Protein AF-A0A3C0UX83-F1 (afdb_monomer)

Solvent-accessible surface area (backbone atoms only — not comparable to full-atom values): 5656 Å² total; per-residue (Å²): 110,67,56,58,52,51,41,58,66,51,49,77,56,86,41,76,68,39,52,52,53,41,33,50,54,36,26,53,52,49,40,54,51,51,35,50,49,38,48,73,74,47,34,66,33,89,90,74,74,39,68,39,54,90,44,75,68,34,50,53,49,38,46,64,64,41,48,67,52,30,54,52,48,31,52,49,47,48,51,53,46,47,51,54,56,48,47,49,53,55,46,38,75,76,37,68,84,67,58,73,77,130

Sequence (102 aa):
ALVVLLGNVLLKKVSLKNIVVASIAAAVTHWVLSDFTVWLSGGTDIRTQLPLSRDWAGLQQALAQGFPFMRNFLAGTLAYGALFFGGFELLKVRFPQLSVVK

Foldseek 3Di:
DVLVVLCVVQVPPPDPVSLLVSLLVSLVVCLLVVLVVCLVVQHAQPVPRHRQPNDPVSSVSSSVVSVVVSVVSSVVSVVVCCCVVVVVVVVCVVDVVPPPDD

Mean predicted aligned error: 10.7 Å

Nearest PDB structures (foldseek):
  7vae-assembly1_A  TM=2.482E-01  e=7.580E+00  Bos taurus

Secondary structure (DSSP, 8-state):
-HHHHHHHHHTTS--HHHHHHHHHHHHHHHHHHHHHHHHHTTPBPTTTSSBPPSSHHHHHHHHHHHHHHHHHHHHHHHHHHIIIIIHHHHHHHH-GGGS---

Radius of gyration: 18.35 Å; Cα contacts (8 Å, |Δi|>4): 73; chains: 1; bounding box: 38×21×50 Å

Structure (mmCIF, N/CA/C/O backbone):
data_AF-A0A3C0UX83-F1
#
_entry.id   AF-A0A3C0UX83-F1
#
loop_
_atom_site.group_PDB
_atom_site.id
_atom_site.type_symbol
_atom_site.label_atom_id
_atom_site.label_alt_id
_atom_site.label_comp_id
_atom_site.label_asym_id
_atom_site.label_entity_id
_atom_site.label_seq_id
_atom_site.pdbx_PDB_ins_code
_atom_site.Cartn_x
_atom_site.Cartn_y
_atom_site.Cartn_z
_atom_site.occupancy
_atom_site.B_iso_or_equiv
_atom_site.auth_seq_id
_atom_site.auth_comp_id
_atom_site.auth_asym_id
_atom_site.auth_atom_id
_atom_site.pdbx_PDB_model_num
ATOM 1 N N . ALA A 1 1 ? -10.718 -3.142 -6.267 1.00 54.81 1 ALA A N 1
ATOM 2 C CA . ALA A 1 1 ? -11.595 -4.205 -5.720 1.00 54.81 1 ALA A CA 1
ATOM 3 C C . ALA A 1 1 ? -10.822 -5.311 -4.985 1.00 54.81 1 ALA A C 1
ATOM 5 O O . ALA A 1 1 ? -11.191 -5.627 -3.863 1.00 54.81 1 ALA A O 1
ATOM 6 N N . LEU A 1 2 ? -9.731 -5.863 -5.543 1.00 58.09 2 LEU A N 1
ATOM 7 C CA . LEU A 1 2 ? -8.960 -6.955 -4.911 1.00 58.09 2 LEU A CA 1
ATOM 8 C C . LEU A 1 2 ? -8.382 -6.622 -3.525 1.00 58.09 2 LEU A C 1
ATOM 10 O O . LEU A 1 2 ? -8.492 -7.425 -2.607 1.00 58.09 2 LEU A O 1
ATOM 14 N N . VAL A 1 3 ? -7.833 -5.418 -3.349 1.00 61.16 3 VAL A N 1
ATOM 15 C CA . VAL A 1 3 ? -7.309 -4.956 -2.050 1.00 61.16 3 VAL A CA 1
ATOM 16 C C . VAL A 1 3 ? -8.411 -4.879 -0.985 1.00 61.16 3 VAL A C 1
ATOM 18 O O . VAL A 1 3 ? -8.192 -5.227 0.170 1.00 61.16 3 VAL A O 1
ATOM 21 N N . VAL A 1 4 ? -9.625 -4.494 -1.389 1.00 59.34 4 VAL A N 1
ATOM 22 C CA . VAL A 1 4 ? -10.798 -4.429 -0.507 1.00 59.34 4 VAL A CA 1
ATOM 23 C C . VAL A 1 4 ? -11.273 -5.834 -0.132 1.00 59.34 4 VAL A C 1
ATOM 25 O O . VAL A 1 4 ? -11.608 -6.064 1.023 1.00 59.34 4 VAL A O 1
ATOM 28 N N . LEU A 1 5 ? -11.240 -6.789 -1.067 1.00 61.25 5 LEU A N 1
ATOM 29 C CA . LEU A 1 5 ? -11.548 -8.201 -0.804 1.00 61.25 5 LEU A CA 1
ATOM 30 C C . LEU A 1 5 ? -10.530 -8.851 0.144 1.00 61.25 5 LEU A C 1
ATOM 32 O O . LEU A 1 5 ? -10.930 -9.512 1.100 1.00 61.25 5 LEU A O 1
ATOM 36 N N . LEU A 1 6 ? -9.232 -8.614 -0.069 1.00 60.62 6 LEU A N 1
ATOM 37 C CA . LEU A 1 6 ? -8.170 -9.060 0.839 1.00 60.62 6 LEU A CA 1
ATOM 38 C C . LEU A 1 6 ? -8.352 -8.461 2.235 1.00 60.62 6 LEU A C 1
ATOM 40 O O . LEU A 1 6 ? -8.313 -9.192 3.223 1.00 60.62 6 LEU A O 1
ATOM 44 N N . GLY A 1 7 ? -8.637 -7.160 2.318 1.00 59.19 7 GLY A N 1
ATOM 45 C CA . GLY A 1 7 ? -8.979 -6.500 3.575 1.00 59.19 7 GLY A CA 1
ATOM 46 C C . GLY A 1 7 ? -10.189 -7.142 4.256 1.00 59.19 7 GLY A C 1
ATOM 47 O O . GLY A 1 7 ? -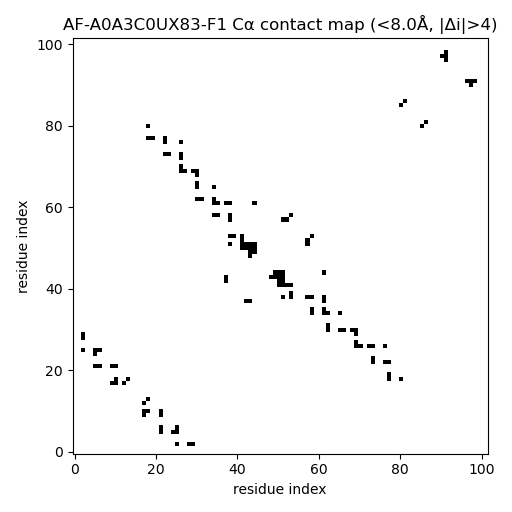10.120 -7.456 5.438 1.00 59.19 7 GLY A O 1
ATOM 48 N N . ASN A 1 8 ? -11.265 -7.420 3.518 1.00 61.69 8 ASN A N 1
ATOM 49 C CA . ASN A 1 8 ? -12.494 -8.005 4.062 1.00 61.69 8 ASN A CA 1
ATOM 50 C C . ASN A 1 8 ? -12.274 -9.425 4.624 1.00 61.69 8 ASN A C 1
ATOM 52 O O . ASN A 1 8 ? -12.797 -9.774 5.681 1.00 61.69 8 ASN A O 1
ATOM 56 N N . VAL A 1 9 ? -11.436 -10.232 3.962 1.00 60.78 9 VAL A N 1
ATOM 57 C CA . VAL A 1 9 ? -11.103 -11.591 4.419 1.00 60.78 9 VAL A CA 1
ATOM 58 C C . VAL A 1 9 ? -10.133 -11.573 5.609 1.00 60.78 9 VAL A C 1
ATOM 60 O O . VAL A 1 9 ? -10.354 -12.305 6.577 1.00 60.78 9 VAL A O 1
ATOM 63 N N . LEU A 1 10 ? -9.091 -10.731 5.585 1.00 58.94 10 LEU A N 1
ATOM 64 C CA . LEU A 1 10 ? -8.071 -10.670 6.647 1.00 58.94 10 LEU A CA 1
ATOM 65 C C . LEU A 1 10 ? -8.515 -9.900 7.906 1.00 58.94 10 LEU A C 1
ATOM 67 O O . LEU A 1 10 ? -8.036 -10.202 9.005 1.00 58.94 10 LEU A O 1
ATOM 71 N N . LEU A 1 11 ? -9.435 -8.938 7.781 1.00 59.16 11 LEU A N 1
ATOM 72 C CA . LEU A 1 11 ? -9.930 -8.114 8.895 1.00 59.16 11 LEU A CA 1
ATOM 73 C C . LEU A 1 11 ? -11.146 -8.710 9.621 1.00 59.16 11 LEU A C 1
ATOM 75 O O . LEU A 1 11 ? -11.692 -8.058 10.508 1.00 59.16 11 LEU A O 1
ATOM 79 N N . LYS A 1 12 ? -11.530 -9.969 9.344 1.00 59.47 12 LYS A N 1
ATOM 80 C CA . LYS A 1 12 ? -12.558 -10.692 10.129 1.00 59.47 12 LYS A C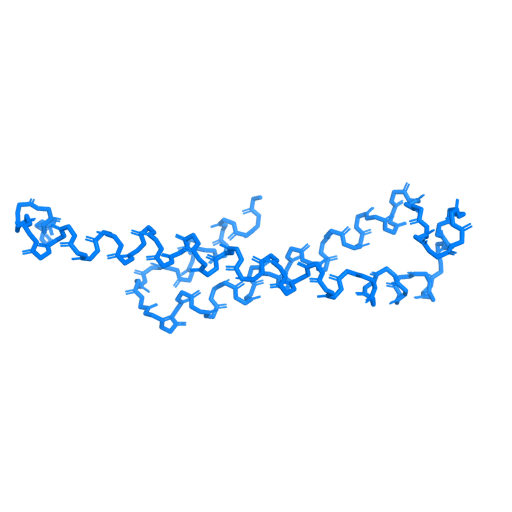A 1
ATOM 81 C C . LYS A 1 12 ? -12.282 -10.684 11.641 1.00 59.47 12 LYS A C 1
ATOM 83 O O . LYS A 1 12 ? -13.215 -10.714 12.436 1.00 59.47 12 LYS A O 1
ATOM 88 N N . LYS A 1 13 ? -11.007 -10.625 12.039 1.00 58.94 13 LYS A N 1
ATOM 89 C CA . LYS A 1 13 ? -10.575 -10.231 13.385 1.00 58.94 13 LYS A CA 1
ATOM 90 C C . LYS A 1 13 ? -9.672 -9.010 13.266 1.00 58.94 13 LYS A C 1
ATOM 92 O O . LYS A 1 13 ? -8.544 -9.115 12.787 1.00 58.94 13 LYS A O 1
ATOM 97 N N . VAL A 1 14 ? -10.164 -7.866 13.726 1.00 63.97 14 VAL A N 1
ATOM 98 C CA . VAL A 1 14 ? -9.382 -6.631 13.800 1.00 63.97 14 VAL A CA 1
ATOM 99 C C . VAL A 1 14 ? -8.348 -6.796 14.916 1.00 63.97 14 VAL A C 1
ATOM 101 O O . VAL A 1 14 ? -8.672 -6.741 16.097 1.00 63.97 14 VAL A O 1
ATOM 104 N N . SER A 1 15 ? -7.101 -7.076 14.539 1.00 70.62 15 SER A N 1
ATOM 10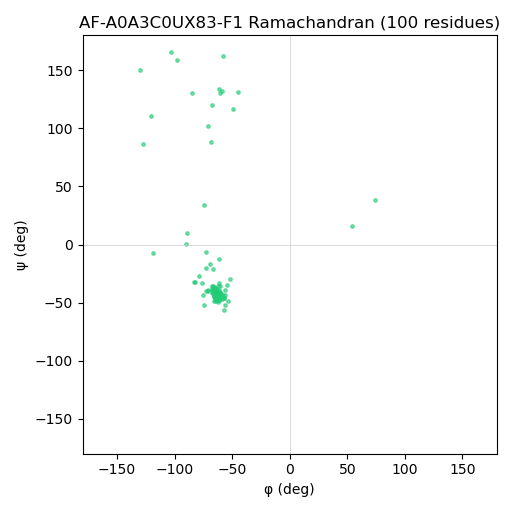5 C CA . SER A 1 15 ? -5.949 -7.113 15.444 1.00 70.62 15 SER A CA 1
ATOM 106 C C . SER A 1 15 ? -4.827 -6.271 14.849 1.00 70.62 15 SER A C 1
ATOM 108 O O . SER A 1 15 ? -4.702 -6.187 13.626 1.00 70.62 15 SER A O 1
ATOM 110 N N . LEU A 1 16 ? -3.981 -5.679 15.694 1.00 70.94 16 LEU A N 1
ATOM 111 C CA . LEU A 1 16 ? -2.853 -4.859 15.238 1.00 70.94 16 LEU A CA 1
ATOM 112 C C . LEU A 1 16 ? -1.930 -5.648 14.287 1.00 70.94 16 LEU A C 1
ATOM 114 O O . LEU A 1 16 ? -1.513 -5.132 13.254 1.00 70.94 16 LEU A O 1
ATOM 118 N N . LYS A 1 17 ? -1.704 -6.941 14.572 1.00 74.31 17 LYS A N 1
ATOM 119 C CA . LYS A 1 17 ? -0.982 -7.864 13.680 1.00 74.31 17 LYS A CA 1
ATOM 120 C C . LYS A 1 17 ? -1.694 -8.044 12.338 1.00 74.31 17 LYS A C 1
ATOM 122 O O . LYS A 1 17 ? -1.050 -7.949 11.298 1.00 74.31 17 LYS A O 1
ATOM 127 N N . ASN A 1 18 ? -3.004 -8.281 12.350 1.00 76.50 18 ASN A N 1
ATOM 128 C CA . ASN A 1 18 ? -3.782 -8.487 11.127 1.00 76.50 18 ASN A CA 1
ATOM 129 C C . ASN A 1 18 ? -3.809 -7.225 10.261 1.00 76.50 18 ASN A C 1
ATOM 131 O O . ASN A 1 18 ? -3.707 -7.340 9.046 1.00 76.50 18 ASN A O 1
ATOM 135 N N . ILE A 1 19 ? -3.886 -6.038 10.869 1.00 75.69 19 ILE A N 1
ATOM 136 C CA . ILE A 1 19 ? -3.847 -4.755 10.155 1.00 75.69 19 ILE A CA 1
ATOM 137 C C . ILE A 1 19 ? -2.498 -4.574 9.457 1.00 75.69 19 ILE A C 1
ATOM 139 O O . ILE A 1 19 ? -2.468 -4.208 8.283 1.00 75.69 19 ILE A O 1
ATOM 143 N N . VAL A 1 20 ? -1.387 -4.874 10.137 1.00 79.69 20 VAL A N 1
ATOM 144 C CA . VAL A 1 20 ? -0.045 -4.768 9.543 1.00 79.69 20 VAL A CA 1
ATOM 145 C C . VAL A 1 20 ? 0.121 -5.764 8.394 1.00 79.69 20 VAL A C 1
ATOM 147 O O . VAL A 1 20 ? 0.519 -5.369 7.300 1.00 79.69 20 VAL A O 1
ATOM 150 N N . VAL A 1 21 ? -0.247 -7.032 8.596 1.00 79.81 21 VAL A N 1
ATOM 151 C CA . VAL A 1 21 ? -0.153 -8.068 7.552 1.00 79.81 21 VAL A CA 1
ATOM 152 C C . VAL A 1 21 ? -1.055 -7.742 6.358 1.00 79.81 21 VAL A C 1
ATOM 154 O O . VAL A 1 21 ? -0.609 -7.835 5.216 1.00 79.81 21 VAL A O 1
ATOM 157 N N . ALA A 1 22 ? -2.294 -7.307 6.601 1.00 78.12 22 ALA A N 1
ATOM 158 C CA . ALA A 1 22 ? -3.221 -6.911 5.545 1.00 78.12 22 ALA A CA 1
ATOM 159 C C . ALA A 1 22 ? -2.720 -5.681 4.777 1.00 78.12 22 ALA A C 1
ATOM 161 O O . ALA A 1 22 ? -2.809 -5.663 3.554 1.00 78.12 22 ALA A O 1
ATOM 162 N N . SER A 1 23 ? -2.143 -4.690 5.466 1.00 78.25 23 SER A N 1
ATOM 163 C CA . SER A 1 23 ? -1.561 -3.496 4.835 1.00 78.25 23 SER A CA 1
ATOM 164 C C . SER A 1 23 ? -0.372 -3.846 3.943 1.00 78.25 23 SER A C 1
ATOM 166 O O . SER A 1 23 ? -0.270 -3.330 2.834 1.00 78.25 23 SER A O 1
ATOM 168 N N . ILE A 1 24 ? 0.497 -4.760 4.385 1.00 82.12 24 ILE A N 1
ATOM 169 C CA . ILE A 1 24 ? 1.630 -5.238 3.580 1.00 82.12 24 ILE A CA 1
ATOM 170 C C . ILE A 1 24 ? 1.127 -6.011 2.358 1.00 82.12 24 ILE A C 1
ATOM 172 O O . ILE A 1 24 ? 1.536 -5.712 1.239 1.00 82.12 24 ILE A O 1
ATOM 176 N N . ALA A 1 25 ? 0.207 -6.960 2.545 1.00 81.50 25 ALA A N 1
ATOM 177 C CA . ALA A 1 25 ? -0.358 -7.735 1.442 1.00 81.50 25 ALA A CA 1
ATOM 178 C C . ALA A 1 25 ? -1.073 -6.836 0.417 1.00 81.50 25 ALA A C 1
ATOM 180 O O . ALA A 1 25 ? -0.905 -7.012 -0.791 1.00 81.50 25 ALA A O 1
ATOM 181 N N . ALA A 1 26 ? -1.825 -5.840 0.894 1.00 78.81 26 ALA A N 1
ATOM 182 C CA . ALA A 1 26 ? -2.468 -4.821 0.075 1.00 78.81 26 ALA A CA 1
ATOM 183 C C . ALA A 1 26 ? -1.451 -3.988 -0.711 1.00 78.81 26 ALA A C 1
ATOM 185 O O . ALA A 1 26 ? -1.615 -3.821 -1.918 1.00 78.81 26 ALA A O 1
ATOM 186 N N . ALA A 1 27 ? -0.399 -3.501 -0.047 1.00 81.94 27 ALA A N 1
ATOM 187 C CA . ALA A 1 27 ? 0.636 -2.687 -0.672 1.00 81.94 27 ALA A CA 1
ATOM 188 C C . ALA A 1 27 ? 1.405 -3.458 -1.746 1.00 81.94 27 ALA A C 1
ATOM 190 O O . ALA A 1 27 ? 1.578 -2.939 -2.844 1.00 81.94 27 ALA A O 1
ATOM 191 N N . VAL A 1 28 ? 1.796 -4.706 -1.472 1.00 82.25 28 VAL A N 1
ATOM 192 C CA . VAL A 1 28 ? 2.488 -5.562 -2.449 1.00 82.25 28 VAL A CA 1
ATOM 193 C C . VAL A 1 28 ? 1.579 -5.878 -3.635 1.00 82.25 28 VAL A C 1
ATOM 195 O O . VAL A 1 28 ? 1.996 -5.746 -4.780 1.00 82.25 28 VAL A O 1
ATOM 198 N N . THR A 1 29 ? 0.319 -6.240 -3.381 1.00 81.81 29 THR A N 1
ATOM 199 C CA . THR A 1 29 ? -0.643 -6.549 -4.451 1.00 81.81 29 THR A CA 1
ATOM 200 C C . THR A 1 29 ? -0.909 -5.327 -5.328 1.00 81.81 29 THR A C 1
ATOM 202 O O . THR A 1 29 ? -0.907 -5.440 -6.550 1.00 81.81 29 THR A O 1
ATOM 205 N N . HIS A 1 30 ? -1.117 -4.156 -4.717 1.00 81.56 30 HIS A N 1
ATOM 206 C CA . HIS A 1 30 ? -1.335 -2.905 -5.439 1.00 81.56 30 HIS A CA 1
ATOM 207 C C . HIS A 1 30 ? -0.096 -2.488 -6.232 1.00 81.56 30 HIS A C 1
ATOM 209 O O . HIS A 1 30 ? -0.232 -2.075 -7.377 1.00 81.56 30 HIS A O 1
ATOM 215 N N . TRP A 1 31 ? 1.095 -2.608 -5.643 1.00 80.88 31 TRP A N 1
ATOM 216 C CA . TRP A 1 31 ? 2.365 -2.317 -6.306 1.00 80.88 31 TRP A CA 1
ATOM 217 C C . TRP A 1 31 ? 2.526 -3.168 -7.567 1.00 80.88 31 TRP A C 1
ATOM 219 O O . TRP A 1 31 ? 2.573 -2.628 -8.667 1.00 80.88 31 TRP A O 1
ATOM 229 N N . VAL A 1 32 ? 2.447 -4.494 -7.432 1.00 81.31 32 VAL A N 1
ATOM 230 C CA . VAL A 1 32 ? 2.585 -5.414 -8.570 1.00 81.31 32 VAL A CA 1
ATOM 231 C C . VAL A 1 32 ? 1.538 -5.132 -9.650 1.00 81.31 32 VAL A C 1
ATOM 233 O O . VAL A 1 32 ? 1.890 -5.074 -10.823 1.00 81.31 32 VAL A O 1
ATOM 236 N N . LEU A 1 33 ? 0.270 -4.912 -9.285 1.00 81.69 33 LEU A N 1
ATOM 237 C CA . LEU A 1 33 ? -0.792 -4.602 -10.252 1.00 81.69 33 LEU A CA 1
ATOM 238 C C . LEU A 1 33 ? -0.592 -3.255 -10.953 1.00 81.69 33 LEU A C 1
ATOM 240 O O . LEU A 1 33 ? -0.805 -3.174 -12.163 1.00 81.69 33 LEU A O 1
ATOM 244 N N . SER A 1 34 ? -0.208 -2.206 -10.221 1.00 78.88 34 SER A N 1
ATOM 245 C CA . SER A 1 34 ? 0.053 -0.887 -10.802 1.00 78.88 34 SER A CA 1
ATOM 246 C C . SER A 1 34 ? 1.211 -0.950 -11.790 1.00 78.88 34 SER A C 1
ATOM 248 O O . SER A 1 34 ? 1.036 -0.518 -12.927 1.00 78.88 34 SER A O 1
ATOM 250 N N . ASP A 1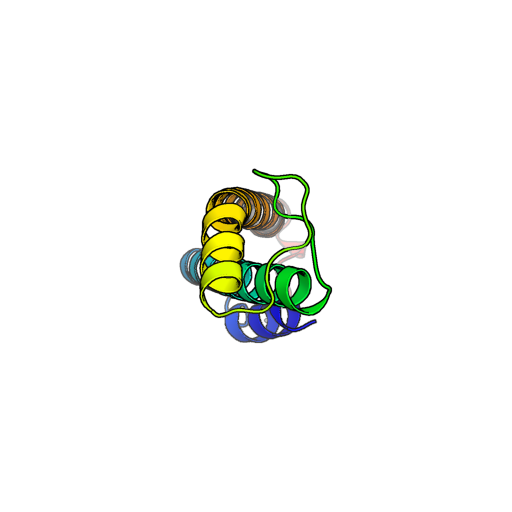 35 ? 2.343 -1.541 -11.407 1.00 81.12 35 ASP A N 1
ATOM 251 C CA . ASP A 1 35 ? 3.519 -1.633 -12.278 1.00 81.12 35 ASP A CA 1
ATOM 252 C C . ASP A 1 35 ? 3.279 -2.544 -13.490 1.00 81.12 35 ASP A C 1
ATOM 254 O O . ASP A 1 35 ? 3.675 -2.198 -14.604 1.00 81.12 35 ASP A O 1
ATOM 258 N N . PHE A 1 36 ? 2.536 -3.648 -13.329 1.00 78.69 36 PHE A N 1
ATOM 259 C CA . PHE A 1 36 ? 2.087 -4.454 -14.472 1.00 78.69 36 PHE A CA 1
ATOM 260 C C . PHE A 1 36 ? 1.177 -3.666 -15.414 1.00 78.69 36 PHE A C 1
ATOM 262 O O . PHE A 1 36 ? 1.304 -3.792 -16.629 1.00 78.69 36 PHE A O 1
ATOM 269 N N . THR A 1 37 ? 0.263 -2.856 -14.874 1.00 75.94 37 THR A N 1
ATOM 270 C CA . THR A 1 37 ? -0.658 -2.047 -15.686 1.00 75.94 37 THR A CA 1
ATOM 271 C C . THR A 1 37 ? 0.100 -0.973 -16.461 1.00 75.94 37 THR A C 1
ATOM 273 O O . THR A 1 37 ? -0.183 -0.781 -17.640 1.00 75.94 37 THR A O 1
ATOM 276 N N . VAL A 1 38 ? 1.083 -0.317 -15.833 1.00 73.25 38 VAL A N 1
ATOM 277 C CA . VAL A 1 38 ? 1.964 0.677 -16.471 1.00 73.25 38 VAL A CA 1
ATOM 278 C C . VAL A 1 38 ? 2.805 0.033 -17.574 1.00 73.25 38 VAL A C 1
ATOM 280 O O . VAL A 1 38 ? 2.928 0.595 -18.659 1.00 73.25 38 VAL A O 1
ATOM 283 N N . TRP A 1 39 ? 3.336 -1.168 -17.351 1.00 71.75 39 TRP A N 1
ATOM 284 C CA . TRP A 1 39 ? 4.061 -1.903 -18.389 1.00 71.75 39 TRP A CA 1
ATOM 285 C C . TRP A 1 39 ? 3.149 -2.310 -19.560 1.00 71.75 39 TRP A C 1
ATOM 287 O O . TRP A 1 39 ? 3.496 -2.106 -20.726 1.00 71.75 39 TRP A O 1
ATOM 297 N N . LEU A 1 40 ? 1.942 -2.817 -19.277 1.00 72.50 40 LEU A N 1
ATOM 298 C CA . LEU A 1 40 ? 0.996 -3.252 -20.310 1.00 72.50 40 LEU A CA 1
ATOM 299 C C . LEU A 1 40 ? 0.466 -2.073 -21.147 1.00 72.50 40 LEU A C 1
ATOM 301 O O . LEU A 1 40 ? 0.340 -2.180 -22.374 1.00 72.50 40 LEU A O 1
ATOM 305 N N . SER A 1 41 ? 0.193 -0.936 -20.497 1.00 71.38 41 SER A N 1
ATOM 306 C CA . SER A 1 41 ? -0.316 0.281 -21.139 1.00 71.38 41 SER A CA 1
ATOM 307 C C . SER A 1 41 ? 0.730 1.018 -21.981 1.00 71.38 41 SER A C 1
ATOM 309 O O . SER A 1 41 ? 0.365 1.935 -22.713 1.00 71.38 41 SER A O 1
ATOM 311 N N . GLY A 1 42 ? 1.999 0.591 -21.948 1.00 63.75 42 GLY A N 1
ATOM 312 C CA . GLY A 1 42 ? 3.094 1.275 -22.640 1.00 63.75 42 GLY A CA 1
ATOM 313 C C . GLY A 1 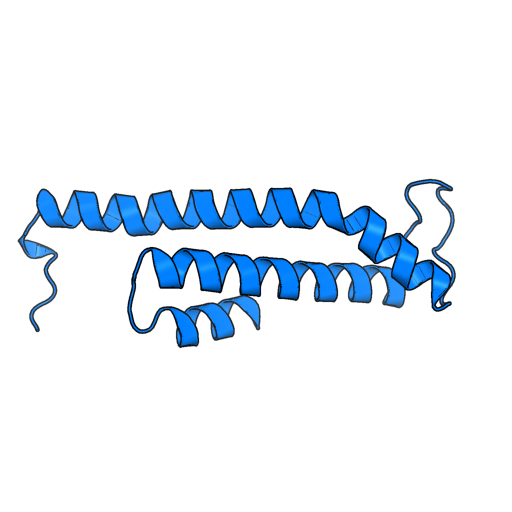42 ? 3.503 2.565 -21.930 1.00 63.75 42 GLY A C 1
ATOM 314 O O . GLY A 1 42 ? 3.764 3.572 -22.585 1.00 63.75 42 GLY A O 1
ATOM 315 N N . GLY A 1 43 ? 3.495 2.546 -20.596 1.00 64.62 43 GLY A N 1
ATOM 316 C CA . GLY A 1 43 ? 3.846 3.679 -19.752 1.00 64.62 43 GLY A CA 1
ATOM 317 C C . GLY A 1 43 ? 5.251 4.214 -20.012 1.00 64.62 43 GLY A C 1
ATOM 318 O O . GLY A 1 43 ? 6.097 3.564 -20.620 1.00 64.62 43 GLY A O 1
ATOM 319 N N . THR A 1 44 ? 5.490 5.437 -19.560 1.00 61.88 44 THR A N 1
ATOM 320 C CA . THR A 1 44 ? 6.736 6.155 -19.817 1.00 61.88 44 THR A CA 1
ATOM 321 C C . THR A 1 44 ? 7.802 5.768 -18.797 1.00 61.88 44 THR A C 1
ATOM 323 O O . THR A 1 44 ? 7.557 5.829 -17.591 1.00 61.88 44 THR A O 1
ATOM 326 N N . ASP A 1 45 ? 9.001 5.423 -19.259 1.00 62.50 45 ASP A N 1
ATOM 327 C CA . ASP A 1 45 ? 10.163 5.295 -18.385 1.00 62.50 45 ASP A CA 1
ATOM 328 C C . ASP A 1 45 ? 10.546 6.680 -17.845 1.00 62.50 45 ASP A C 1
ATOM 330 O O . ASP A 1 45 ? 10.877 7.601 -18.594 1.00 62.50 45 ASP A O 1
ATOM 334 N N . ILE A 1 46 ? 10.522 6.832 -16.523 1.00 63.44 46 ILE A N 1
ATOM 335 C CA . ILE A 1 46 ? 10.790 8.100 -15.834 1.00 63.44 46 ILE A CA 1
ATOM 336 C C . ILE A 1 46 ? 12.258 8.536 -16.026 1.00 63.44 46 ILE A C 1
ATOM 338 O O . ILE A 1 46 ? 12.572 9.720 -15.901 1.00 63.44 46 ILE A O 1
ATOM 342 N N . ARG A 1 47 ? 13.170 7.610 -16.367 1.00 61.44 47 ARG A N 1
ATOM 343 C CA . ARG A 1 47 ? 14.598 7.905 -16.589 1.00 61.44 47 ARG A CA 1
ATOM 344 C C . ARG A 1 47 ? 14.913 8.426 -17.985 1.00 61.44 47 ARG A C 1
ATOM 346 O O . ARG A 1 47 ? 15.852 9.201 -18.136 1.00 61.44 47 ARG A O 1
ATOM 353 N N . THR A 1 48 ? 14.173 7.978 -18.993 1.00 59.31 48 THR A N 1
ATOM 354 C CA . THR A 1 48 ? 14.466 8.268 -20.406 1.00 59.31 48 THR A CA 1
ATOM 355 C C . THR A 1 48 ? 13.349 9.040 -21.110 1.00 59.31 48 THR A C 1
ATOM 357 O O . THR A 1 48 ? 13.544 9.485 -22.236 1.00 59.31 48 THR A O 1
ATOM 360 N N . GLN A 1 49 ? 12.197 9.227 -20.452 1.00 61.03 49 GLN A N 1
ATOM 361 C CA . GLN A 1 49 ? 10.958 9.790 -21.011 1.00 61.03 49 GLN A CA 1
ATOM 362 C C . GLN A 1 49 ? 10.446 9.078 -22.275 1.00 61.03 49 GLN A C 1
ATOM 364 O O . GLN A 1 49 ? 9.584 9.594 -22.986 1.00 61.03 49 GLN A O 1
ATOM 369 N N . LEU A 1 50 ? 10.947 7.874 -22.541 1.00 61.44 50 LEU A N 1
ATOM 370 C CA . LEU A 1 50 ? 10.567 7.046 -23.675 1.00 61.44 50 LEU A CA 1
ATOM 371 C C . LEU A 1 50 ? 9.532 5.997 -23.248 1.00 61.44 50 LEU A C 1
ATOM 373 O O . LEU A 1 50 ? 9.425 5.686 -22.057 1.00 61.44 50 LEU A O 1
ATOM 377 N N . PRO A 1 51 ? 8.757 5.438 -24.195 1.00 60.44 51 PRO A N 1
ATOM 378 C CA . PRO A 1 51 ? 7.868 4.323 -23.902 1.00 60.44 51 PRO A CA 1
ATOM 379 C C . PRO A 1 51 ? 8.686 3.154 -23.355 1.00 60.44 51 PRO A C 1
ATOM 381 O O . PRO A 1 51 ? 9.717 2.787 -23.924 1.00 60.44 51 PRO A O 1
ATOM 384 N N . LEU A 1 52 ? 8.230 2.570 -22.254 1.00 63.50 52 LEU A N 1
ATOM 385 C CA . LEU A 1 52 ? 8.867 1.411 -21.649 1.00 63.50 52 LEU A CA 1
ATOM 386 C C . LEU A 1 52 ? 8.871 0.253 -22.660 1.00 63.50 52 LEU A C 1
ATOM 388 O O . LEU A 1 52 ? 7.831 -0.065 -23.247 1.00 63.50 52 LEU A O 1
ATOM 392 N N . SER A 1 53 ? 10.024 -0.392 -22.868 1.00 63.31 53 SER A N 1
ATOM 393 C CA . SER A 1 53 ? 10.068 -1.572 -23.740 1.00 63.31 53 SER A CA 1
ATOM 394 C C . SER A 1 53 ? 9.164 -2.664 -23.166 1.00 63.31 53 SER A C 1
ATOM 396 O O . SER A 1 53 ? 9.238 -2.976 -21.973 1.00 63.31 53 SER A O 1
ATOM 398 N N . ARG A 1 54 ? 8.337 -3.292 -24.010 1.00 65.38 54 ARG A N 1
ATOM 399 C CA . ARG A 1 54 ? 7.449 -4.413 -23.640 1.00 65.38 54 ARG A CA 1
ATOM 400 C C . ARG A 1 54 ? 8.205 -5.737 -23.451 1.00 65.38 54 ARG A C 1
ATOM 402 O O . ARG A 1 54 ? 7.674 -6.810 -23.712 1.00 65.38 54 ARG A O 1
ATOM 409 N N . ASP A 1 55 ? 9.435 -5.657 -22.960 1.00 74.94 55 ASP A N 1
ATOM 410 C CA . ASP A 1 55 ? 10.286 -6.798 -22.642 1.00 74.94 55 ASP A CA 1
ATOM 411 C C . ASP A 1 55 ? 10.319 -7.053 -21.135 1.00 74.94 55 ASP A C 1
ATOM 413 O O . ASP A 1 55 ? 9.979 -6.190 -20.318 1.00 74.94 55 ASP A O 1
ATOM 417 N N . TRP A 1 56 ? 10.820 -8.231 -20.756 1.00 70.44 56 TRP A N 1
ATOM 418 C CA . TRP A 1 56 ? 11.050 -8.611 -19.359 1.00 70.44 56 TRP A CA 1
ATOM 419 C C . TRP A 1 56 ? 11.920 -7.593 -18.597 1.00 70.44 56 TRP A C 1
ATOM 421 O O . TRP A 1 56 ? 11.675 -7.312 -17.424 1.00 70.44 56 TRP A O 1
ATOM 431 N N . ALA A 1 57 ? 12.889 -6.978 -19.282 1.00 74.56 57 ALA A N 1
ATOM 432 C CA . ALA A 1 57 ? 13.735 -5.927 -18.720 1.00 74.56 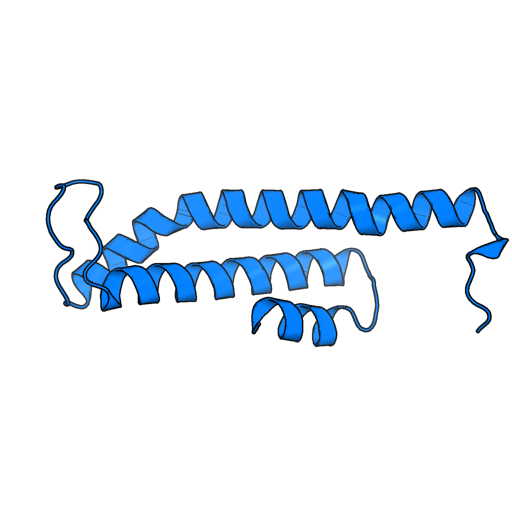57 ALA A CA 1
ATOM 433 C C . ALA A 1 57 ? 12.949 -4.645 -18.379 1.00 74.56 57 ALA A C 1
ATOM 435 O O . ALA A 1 57 ? 13.212 -4.021 -17.350 1.00 74.56 57 ALA A O 1
ATOM 436 N N . GLY A 1 58 ? 11.952 -4.280 -19.195 1.00 71.06 58 GLY A N 1
ATOM 437 C CA . GLY A 1 58 ? 11.072 -3.140 -18.926 1.00 71.06 58 GLY A CA 1
ATOM 438 C C . GLY A 1 58 ? 10.196 -3.379 -17.698 1.00 71.06 58 GLY A C 1
ATOM 439 O O . GLY A 1 58 ? 10.066 -2.499 -16.852 1.00 71.06 58 GLY A O 1
ATOM 440 N N . LEU A 1 59 ? 9.681 -4.601 -17.527 1.00 72.25 59 LEU A N 1
ATOM 441 C CA . LEU A 1 59 ? 8.897 -4.972 -16.345 1.00 72.25 59 LEU A CA 1
ATOM 442 C C . LEU A 1 59 ? 9.728 -4.906 -15.051 1.00 72.25 59 LEU A C 1
ATOM 444 O O . LEU A 1 59 ? 9.261 -4.387 -14.036 1.00 72.25 59 LEU A O 1
ATOM 448 N N . GLN A 1 60 ? 10.980 -5.374 -15.088 1.00 77.38 60 GLN A N 1
ATOM 449 C CA . GLN A 1 60 ? 11.900 -5.250 -13.952 1.00 77.38 60 GLN A CA 1
ATOM 450 C C . GLN A 1 60 ? 12.217 -3.785 -13.617 1.00 77.38 60 GLN A C 1
ATOM 452 O O . GLN A 1 60 ? 12.287 -3.431 -12.439 1.00 77.38 60 GLN A O 1
ATOM 457 N N . GLN A 1 61 ? 12.376 -2.925 -14.629 1.00 76.25 61 GLN A N 1
ATOM 458 C CA . GLN A 1 61 ? 12.572 -1.490 -14.418 1.00 76.25 61 GLN A CA 1
ATOM 459 C C . GLN A 1 61 ? 11.339 -0.813 -13.817 1.00 76.25 61 GLN A C 1
ATOM 461 O O . GLN A 1 61 ? 11.505 -0.053 -12.863 1.00 76.25 61 GLN A O 1
ATOM 466 N N . ALA A 1 62 ? 10.132 -1.106 -14.317 1.00 77.31 62 ALA A N 1
ATOM 467 C CA . ALA A 1 62 ? 8.888 -0.584 -13.748 1.00 77.31 62 ALA A CA 1
ATOM 468 C C . ALA A 1 62 ? 8.783 -0.948 -12.263 1.00 77.31 62 ALA A C 1
ATOM 470 O O . ALA A 1 62 ? 8.716 -0.059 -11.420 1.00 77.31 62 ALA A O 1
ATOM 471 N N . LEU A 1 63 ? 8.944 -2.231 -11.918 1.00 77.62 63 LEU A N 1
ATOM 472 C CA . LEU A 1 63 ? 8.934 -2.683 -10.523 1.00 77.62 63 LEU A CA 1
ATOM 473 C C . LEU A 1 63 ? 9.997 -1.970 -9.669 1.00 77.62 63 LEU A C 1
ATOM 475 O O . LEU A 1 63 ? 9.690 -1.483 -8.579 1.00 77.62 63 LEU A O 1
ATOM 479 N N . ALA A 1 64 ? 11.234 -1.845 -10.155 1.00 80.12 64 ALA A N 1
ATOM 480 C CA . ALA A 1 64 ? 12.291 -1.142 -9.424 1.00 80.12 64 ALA A CA 1
ATOM 481 C C . ALA A 1 64 ? 11.947 0.338 -9.161 1.00 80.12 64 ALA A C 1
ATOM 483 O O . ALA A 1 64 ? 12.271 0.863 -8.092 1.00 80.12 64 ALA A O 1
ATOM 484 N N . GLN A 1 65 ? 11.272 1.001 -10.104 1.00 76.19 65 GLN A N 1
ATOM 485 C CA . GLN A 1 65 ? 10.801 2.383 -9.957 1.00 76.19 65 GLN A CA 1
ATOM 486 C C . GLN A 1 65 ? 9.561 2.489 -9.055 1.00 76.19 65 GLN A C 1
ATOM 488 O O . GLN A 1 65 ? 9.432 3.460 -8.307 1.00 76.19 65 GLN A O 1
ATOM 493 N N . GLY A 1 66 ? 8.685 1.486 -9.064 1.00 75.94 66 GLY A N 1
ATOM 494 C CA . GLY A 1 66 ? 7.503 1.414 -8.208 1.00 75.94 66 GLY A CA 1
ATOM 495 C C . GLY A 1 66 ? 7.814 1.110 -6.737 1.00 75.94 66 GLY A C 1
ATOM 496 O O . GLY A 1 66 ? 7.014 1.435 -5.859 1.00 75.94 66 GLY A O 1
ATOM 497 N N . PHE A 1 67 ? 8.985 0.548 -6.419 1.00 79.06 67 PHE A N 1
ATOM 498 C CA . PHE A 1 67 ? 9.376 0.204 -5.043 1.00 79.06 67 PHE A CA 1
ATOM 499 C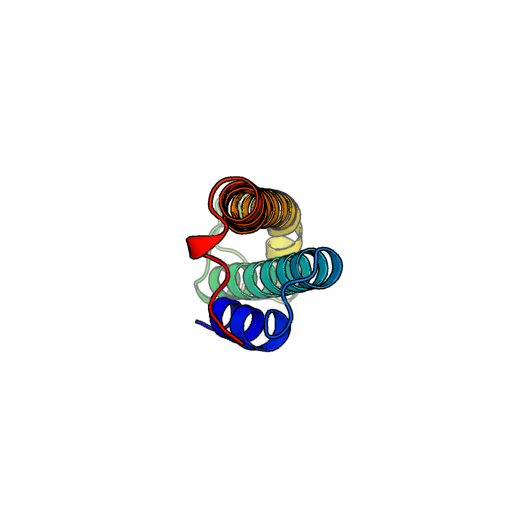 C . PHE A 1 67 ? 9.280 1.372 -4.028 1.00 79.06 67 PHE A C 1
ATOM 501 O O . PHE A 1 67 ? 8.678 1.196 -2.963 1.00 79.06 67 PHE A O 1
ATOM 508 N N . PRO A 1 68 ? 9.803 2.587 -4.300 1.00 79.38 68 PRO A N 1
ATOM 509 C CA . PRO A 1 68 ? 9.579 3.739 -3.421 1.00 79.38 68 PRO A CA 1
ATOM 510 C C . PRO A 1 68 ? 8.094 4.119 -3.290 1.00 79.38 68 PRO A C 1
ATOM 512 O O . PRO A 1 68 ? 7.658 4.522 -2.209 1.00 79.38 68 PRO A O 1
ATOM 515 N N . PHE A 1 69 ? 7.296 3.929 -4.344 1.00 76.56 69 PHE A N 1
ATOM 516 C CA . PHE A 1 69 ? 5.846 4.135 -4.308 1.00 76.56 69 PHE A CA 1
ATOM 517 C C . PHE A 1 69 ? 5.145 3.128 -3.392 1.00 76.56 69 PHE A C 1
ATOM 519 O O . PHE A 1 69 ? 4.285 3.522 -2.604 1.00 76.56 69 PHE A O 1
ATOM 526 N N . MET A 1 70 ? 5.561 1.858 -3.414 1.00 81.44 70 MET A N 1
ATOM 527 C CA . MET A 1 70 ? 5.072 0.826 -2.496 1.00 81.44 70 MET A CA 1
ATOM 528 C C . MET A 1 70 ? 5.286 1.235 -1.034 1.00 81.44 70 MET A C 1
ATOM 530 O O . MET A 1 70 ? 4.378 1.089 -0.216 1.00 81.44 70 MET A O 1
ATOM 534 N N . ARG A 1 71 ? 6.460 1.786 -0.694 1.00 82.44 71 ARG A N 1
ATOM 535 C CA . ARG A 1 71 ? 6.753 2.254 0.672 1.00 82.44 71 ARG A CA 1
ATOM 536 C C . ARG A 1 71 ? 5.821 3.393 1.095 1.00 82.44 71 ARG A C 1
ATOM 538 O O . ARG A 1 71 ? 5.301 3.363 2.210 1.00 82.44 71 ARG A O 1
ATOM 545 N N . ASN A 1 72 ? 5.587 4.362 0.211 1.00 83.94 72 ASN A N 1
ATOM 546 C CA . ASN A 1 72 ? 4.666 5.470 0.476 1.00 83.94 72 ASN A CA 1
ATOM 547 C C . ASN A 1 72 ? 3.220 4.980 0.617 1.00 83.94 72 ASN A C 1
ATOM 549 O O . ASN A 1 72 ? 2.514 5.389 1.538 1.00 83.94 72 ASN A O 1
ATOM 553 N N . PHE A 1 73 ? 2.796 4.054 -0.243 1.00 81.81 73 PHE A N 1
ATOM 554 C CA . PHE A 1 73 ? 1.469 3.450 -0.185 1.00 81.81 73 PHE A CA 1
ATOM 555 C C . PHE A 1 73 ? 1.267 2.639 1.101 1.00 81.81 73 PHE A C 1
ATOM 557 O O . PHE A 1 73 ? 0.226 2.754 1.749 1.00 81.81 73 PHE A O 1
ATOM 564 N N . LEU A 1 74 ? 2.276 1.871 1.524 1.00 82.88 74 LEU A N 1
ATOM 565 C CA . LEU A 1 74 ? 2.255 1.134 2.786 1.00 82.88 74 LEU A CA 1
ATOM 566 C C . LEU A 1 74 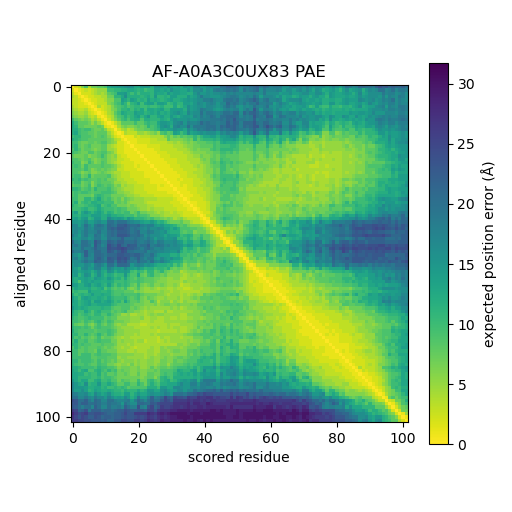? 2.138 2.083 3.984 1.00 82.88 74 LEU A C 1
ATOM 568 O O . LEU A 1 74 ? 1.295 1.865 4.852 1.00 82.88 74 LEU A O 1
ATOM 572 N N . ALA A 1 75 ? 2.947 3.144 4.016 1.00 85.75 75 ALA A N 1
ATOM 573 C CA . ALA A 1 75 ? 2.893 4.150 5.073 1.00 85.75 75 ALA A CA 1
ATOM 574 C C . ALA A 1 75 ? 1.520 4.839 5.126 1.00 85.75 75 ALA A C 1
ATOM 576 O O . ALA A 1 75 ? 0.948 4.969 6.206 1.00 85.75 75 ALA A O 1
ATOM 577 N N . GLY A 1 76 ? 0.957 5.206 3.970 1.00 82.69 76 GLY A N 1
ATOM 578 C CA . GLY A 1 76 ? -0.384 5.783 3.874 1.00 82.69 76 GLY A CA 1
ATOM 579 C C . GLY A 1 76 ? -1.473 4.823 4.352 1.00 82.69 76 GLY A C 1
ATOM 580 O O . GLY A 1 76 ? -2.330 5.217 5.138 1.00 82.69 76 GLY A O 1
ATOM 581 N N . THR A 1 77 ? -1.401 3.551 3.953 1.00 81.94 77 THR A N 1
ATOM 582 C CA . THR A 1 77 ? -2.365 2.513 4.360 1.00 81.94 77 THR A CA 1
ATOM 583 C C . THR A 1 77 ? -2.305 2.255 5.865 1.00 81.94 77 THR A C 1
ATOM 585 O O . THR A 1 77 ? -3.345 2.160 6.513 1.00 81.94 77 THR A O 1
ATOM 588 N N . LEU A 1 78 ? -1.101 2.206 6.445 1.00 83.25 78 LEU A N 1
ATOM 589 C CA . LEU A 1 78 ? -0.914 2.069 7.890 1.00 83.25 78 LEU A CA 1
ATOM 590 C C . LEU A 1 78 ? -1.374 3.312 8.654 1.00 83.25 78 LEU A C 1
ATOM 592 O O . LEU A 1 78 ? -2.019 3.162 9.685 1.00 83.25 78 LEU A O 1
ATOM 596 N N . ALA A 1 79 ? -1.085 4.519 8.161 1.00 86.25 79 ALA A N 1
ATOM 597 C CA . ALA A 1 79 ? -1.523 5.763 8.790 1.00 86.25 79 ALA A CA 1
ATOM 598 C C . ALA A 1 79 ? -3.054 5.884 8.783 1.00 86.25 79 ALA A C 1
ATOM 600 O O . ALA A 1 79 ? -3.650 6.136 9.829 1.00 86.25 79 ALA A O 1
ATOM 601 N N . TYR A 1 80 ? -3.698 5.621 7.641 1.00 82.31 80 TYR A N 1
ATOM 602 C CA . TYR A 1 80 ? -5.159 5.564 7.544 1.00 82.31 80 TYR A CA 1
ATOM 603 C C . TYR A 1 80 ? -5.737 4.462 8.436 1.00 82.31 80 TYR A C 1
ATOM 605 O O . TYR A 1 80 ? -6.681 4.708 9.183 1.00 82.31 80 TYR A O 1
ATOM 613 N N . GLY A 1 81 ? -5.154 3.261 8.410 1.00 80.12 81 GLY A N 1
ATOM 614 C CA . GLY A 1 81 ? -5.574 2.153 9.262 1.00 80.12 81 GLY A CA 1
ATOM 615 C C . GLY A 1 81 ? -5.475 2.497 10.749 1.00 80.12 81 GLY A C 1
ATOM 616 O O . GLY A 1 81 ? -6.430 2.291 11.490 1.00 80.12 81 GLY A O 1
ATOM 617 N N . ALA A 1 82 ? -4.360 3.077 11.190 1.00 81.75 82 ALA A N 1
ATOM 618 C CA . ALA A 1 82 ? -4.167 3.505 12.572 1.00 81.75 82 ALA A CA 1
ATOM 619 C C . ALA A 1 82 ? -5.143 4.618 12.971 1.00 81.75 82 ALA A C 1
ATOM 621 O O . ALA A 1 82 ? -5.694 4.575 14.068 1.00 81.75 82 ALA A O 1
ATOM 622 N N . LEU A 1 83 ? -5.407 5.576 12.081 1.00 85.25 83 LEU A N 1
ATOM 623 C CA . LEU A 1 83 ? -6.359 6.654 12.330 1.00 85.25 83 LEU A CA 1
ATOM 624 C C . LEU A 1 83 ? -7.788 6.116 12.504 1.00 85.25 83 LEU A C 1
ATOM 626 O O . LEU A 1 83 ? -8.450 6.447 13.483 1.00 85.25 83 LEU A O 1
ATOM 630 N N . PHE A 1 84 ? -8.249 5.250 11.598 1.00 81.56 84 PHE A N 1
ATOM 631 C CA . PHE A 1 84 ? -9.607 4.703 11.648 1.00 81.56 84 PHE A CA 1
ATOM 632 C C . PHE A 1 84 ? -9.780 3.641 12.737 1.00 81.56 84 PHE A C 1
ATOM 634 O O . PHE A 1 84 ? -10.681 3.765 13.563 1.00 81.56 84 PHE A O 1
ATOM 641 N N . PHE A 1 85 ? -8.926 2.613 12.784 1.00 77.50 85 PHE A N 1
ATOM 642 C CA . PHE A 1 85 ? -9.040 1.549 13.788 1.00 77.50 85 PHE A CA 1
ATOM 643 C C . PHE A 1 85 ? -8.624 2.026 15.184 1.00 77.50 85 PHE A C 1
ATOM 645 O O . PHE A 1 85 ? -9.292 1.698 16.162 1.00 77.50 85 PHE A O 1
ATOM 652 N N . GLY A 1 86 ? -7.564 2.832 15.293 1.00 78.12 86 GLY A N 1
ATOM 653 C CA . GLY A 1 86 ? -7.127 3.407 16.567 1.00 78.12 86 GLY A CA 1
ATOM 654 C C . GLY A 1 86 ? -8.078 4.488 17.077 1.00 78.12 86 GLY A C 1
ATOM 655 O O . GLY A 1 86 ? -8.410 4.497 18.261 1.00 78.12 86 GLY A O 1
ATOM 656 N N . GLY A 1 87 ? -8.591 5.345 16.188 1.00 82.12 87 GLY A N 1
ATOM 657 C CA . GLY A 1 87 ? -9.645 6.302 16.529 1.00 82.12 87 GLY A CA 1
ATOM 658 C C . GLY A 1 87 ? -10.923 5.609 17.005 1.00 82.12 87 GLY A C 1
ATOM 659 O O . GLY A 1 87 ? -11.513 6.024 18.000 1.00 82.12 87 GLY A O 1
ATOM 660 N N . PHE A 1 88 ? -11.315 4.506 16.362 1.00 76.62 88 PHE A N 1
ATOM 661 C CA . PHE A 1 88 ? -12.479 3.719 16.772 1.00 76.62 88 PHE A CA 1
ATOM 662 C C . PHE A 1 88 ? -12.297 3.044 18.142 1.00 76.62 88 PHE A C 1
ATOM 664 O O . PHE A 1 88 ? -13.222 3.056 18.953 1.00 76.62 88 PHE A O 1
ATOM 671 N N . GLU A 1 89 ? -11.109 2.512 18.445 1.00 75.56 89 GLU A N 1
ATOM 672 C CA . GLU A 1 89 ? -10.793 1.977 19.779 1.00 75.56 89 GLU A CA 1
ATOM 673 C C . GLU A 1 89 ? -10.796 3.072 20.864 1.00 75.56 89 GLU A C 1
ATOM 675 O O . GLU A 1 89 ? -11.385 2.884 21.928 1.00 75.56 89 GLU A O 1
ATOM 680 N N . LEU A 1 90 ? -10.245 4.261 20.589 1.00 76.25 90 LEU A N 1
ATOM 681 C CA . LEU A 1 90 ? -10.314 5.408 21.512 1.00 76.25 90 LEU A CA 1
ATOM 682 C C . LEU A 1 90 ? -11.758 5.861 21.776 1.00 76.25 90 LEU A C 1
ATOM 684 O O . LEU A 1 90 ? -12.127 6.156 22.917 1.00 76.25 90 LEU A O 1
ATOM 688 N N . LEU A 1 91 ? -12.590 5.892 20.734 1.00 75.19 91 LEU A N 1
ATOM 689 C CA . LEU A 1 91 ? -14.005 6.241 20.852 1.00 75.19 91 LEU A CA 1
ATOM 690 C C . LEU A 1 91 ? -14.796 5.184 21.628 1.00 75.19 91 LEU A C 1
ATOM 692 O O . LEU A 1 91 ? -15.656 5.558 22.422 1.00 75.19 91 LEU A O 1
ATOM 696 N N . LYS A 1 92 ? -14.471 3.894 21.487 1.00 68.44 92 LYS A N 1
ATOM 697 C CA . LYS A 1 92 ? -15.051 2.818 22.309 1.00 68.44 92 LYS A CA 1
ATOM 698 C C . LYS A 1 92 ? -14.750 2.976 23.800 1.00 68.44 92 LYS A C 1
ATOM 700 O O . LYS A 1 92 ? -15.634 2.733 24.617 1.00 68.44 92 LYS A O 1
ATOM 705 N N . VAL A 1 93 ? -13.536 3.403 24.160 1.00 68.69 93 VAL A N 1
ATOM 706 C CA . VAL A 1 93 ? -13.155 3.649 25.566 1.00 68.69 93 VAL A CA 1
ATOM 707 C C . VAL A 1 93 ? -13.928 4.835 26.156 1.00 68.69 93 VAL A C 1
ATOM 709 O O . VAL A 1 93 ? -14.295 4.811 27.329 1.00 68.69 93 VAL A O 1
ATOM 712 N N . ARG A 1 94 ? -14.202 5.871 25.351 1.00 68.56 94 ARG A N 1
ATOM 713 C CA . ARG A 1 94 ? -14.931 7.076 25.786 1.00 68.56 94 ARG A CA 1
ATOM 714 C C . ARG A 1 94 ? -16.458 6.897 25.768 1.00 68.56 94 ARG A C 1
ATOM 716 O O . ARG A 1 94 ? -17.140 7.491 26.599 1.00 68.56 94 ARG A O 1
ATOM 723 N N . PHE A 1 95 ? -16.984 6.089 24.848 1.00 70.38 95 PHE A N 1
ATOM 724 C CA . PHE A 1 95 ? -18.414 5.848 24.646 1.00 70.38 95 PHE A CA 1
ATOM 725 C C . PHE A 1 95 ? -18.724 4.339 24.663 1.00 70.38 95 PHE A C 1
ATOM 727 O O . PHE A 1 95 ? -18.816 3.710 23.604 1.00 70.38 95 PHE A O 1
ATOM 734 N N . PRO A 1 96 ? -18.964 3.743 25.847 1.00 61.53 96 PRO A N 1
ATOM 735 C CA . PRO A 1 96 ? -19.282 2.315 25.977 1.00 61.53 96 PRO A CA 1
ATOM 736 C C . PRO A 1 96 ? -20.577 1.885 25.257 1.00 61.53 96 PRO A C 1
ATOM 738 O O . PRO A 1 96 ? -20.787 0.696 25.039 1.00 61.53 96 PRO A O 1
ATOM 741 N N . GLN A 1 97 ? -21.415 2.828 24.810 1.00 59.69 97 GLN A N 1
ATOM 742 C CA . GLN A 1 97 ? -22.614 2.578 23.992 1.00 59.69 97 GLN A CA 1
ATOM 743 C C . GLN A 1 97 ? -22.297 2.097 22.559 1.00 59.69 97 GLN A C 1
ATOM 745 O O . GLN A 1 97 ? -23.170 1.549 21.894 1.00 59.69 97 GLN A O 1
ATOM 750 N N . LEU A 1 98 ? -21.054 2.272 22.088 1.00 55.09 98 LEU A N 1
ATOM 751 C CA . LEU A 1 98 ? -20.563 1.758 20.797 1.00 55.09 98 LEU A CA 1
ATOM 752 C C . LEU A 1 98 ? -19.960 0.349 20.898 1.00 55.09 98 LEU A C 1
ATOM 754 O O . LEU A 1 98 ? -19.505 -0.207 19.892 1.00 55.09 98 LEU A O 1
ATOM 758 N N . SER A 1 99 ? -19.951 -0.253 22.093 1.00 53.31 99 SER A N 1
ATOM 759 C CA . SER A 1 99 ? -19.763 -1.696 22.213 1.00 53.31 99 SER A CA 1
ATOM 760 C C . SER A 1 99 ? -21.009 -2.371 21.644 1.00 53.31 99 SER A C 1
ATOM 762 O O . SER A 1 99 ? -22.007 -2.570 22.326 1.00 53.31 99 SER A O 1
ATOM 764 N N . VAL A 1 100 ? -20.989 -2.626 20.333 1.00 54.41 100 VAL A N 1
ATOM 765 C CA . VAL A 1 100 ? -22.021 -3.419 19.669 1.00 54.41 100 VAL A CA 1
ATOM 766 C C . VAL A 1 100 ? -22.199 -4.688 20.492 1.00 54.41 100 VAL A C 1
ATOM 768 O O . VAL A 1 100 ? -21.249 -5.446 20.706 1.00 54.41 100 VAL A O 1
ATOM 771 N N . VAL A 1 101 ? -23.414 -4.811 21.022 1.00 50.03 101 VAL A N 1
ATOM 772 C CA . VAL A 1 101 ? -23.935 -5.964 21.740 1.00 50.03 101 VAL A CA 1
ATOM 773 C C . VAL A 1 101 ? -23.552 -7.219 20.960 1.00 50.03 101 VAL A C 1
ATOM 775 O O . VAL A 1 101 ? -23.683 -7.260 19.739 1.00 50.03 101 VAL A O 1
ATOM 778 N N . LYS A 1 102 ? -22.997 -8.169 21.710 1.00 41.28 102 LYS A N 1
ATOM 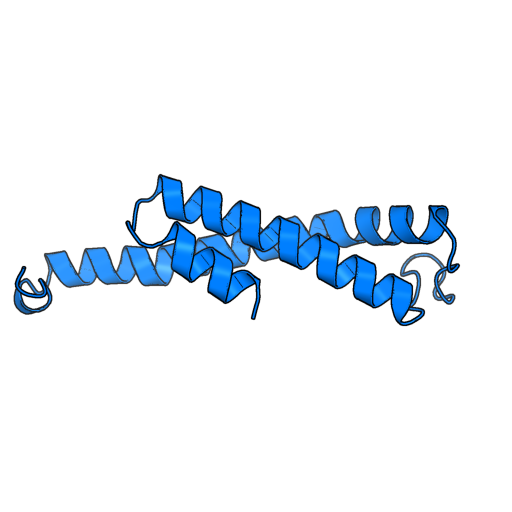779 C CA . LYS A 1 102 ? -22.477 -9.467 21.278 1.00 41.28 102 LYS A CA 1
ATOM 780 C C . LYS A 1 102 ? -23.360 -10.183 20.259 1.00 41.28 102 LYS A C 1
ATOM 782 O O . LYS A 1 102 ? -24.592 -10.178 20.468 1.00 41.28 102 LYS A O 1
#

pLDDT: mean 71.82, std 9.77, range [41.28, 86.25]